Protein AF-A0A564YNB2-F1 (afdb_monomer)

Structure (mmCIF, N/CA/C/O backbone):
data_AF-A0A564YNB2-F1
#
_entry.id   AF-A0A564YNB2-F1
#
loop_
_atom_site.group_PDB
_atom_site.id
_atom_site.type_symbol
_atom_site.label_atom_id
_atom_site.label_alt_id
_atom_site.label_comp_id
_atom_site.label_asym_id
_atom_site.label_entity_id
_atom_site.label_seq_id
_atom_site.pdbx_PDB_ins_code
_atom_site.Cartn_x
_atom_site.Cartn_y
_atom_site.Cartn_z
_atom_site.occupancy
_atom_site.B_iso_or_equiv
_atom_site.auth_seq_id
_atom_site.auth_comp_id
_atom_site.auth_asym_id
_atom_site.auth_atom_id
_atom_site.pdbx_PDB_model_num
ATOM 1 N N . MET A 1 1 ? -10.710 -2.374 21.967 1.00 50.69 1 MET A N 1
ATOM 2 C CA . MET A 1 1 ? -11.695 -2.547 20.879 1.00 50.69 1 MET A CA 1
ATOM 3 C C . MET A 1 1 ? -10.922 -2.749 19.590 1.00 50.69 1 MET A C 1
ATOM 5 O O . MET A 1 1 ? -10.111 -1.896 19.255 1.00 50.69 1 MET A O 1
ATOM 9 N N . SER A 1 2 ? -11.081 -3.896 18.934 1.00 62.72 2 SER A N 1
ATOM 10 C CA . SER A 1 2 ? -10.494 -4.150 17.618 1.00 62.72 2 SER A CA 1
ATOM 11 C C . SER A 1 2 ? -11.401 -3.539 16.554 1.00 62.72 2 SER A C 1
ATOM 13 O O . SER A 1 2 ? -12.565 -3.920 16.451 1.00 62.72 2 SER A O 1
ATOM 15 N N . LEU A 1 3 ? -10.888 -2.582 15.782 1.00 71.50 3 LEU A N 1
ATOM 16 C CA . LEU A 1 3 ? -11.552 -2.137 14.562 1.00 71.50 3 LEU A CA 1
ATOM 17 C C . LEU A 1 3 ? -11.389 -3.250 13.520 1.00 71.50 3 LEU A C 1
ATOM 19 O O . LEU A 1 3 ? -10.263 -3.563 13.139 1.00 71.50 3 LEU A O 1
ATOM 23 N N . GLN A 1 4 ? -12.492 -3.860 13.095 1.00 83.19 4 GLN A N 1
ATOM 24 C CA . GLN A 1 4 ? -12.483 -4.893 12.064 1.00 83.19 4 GLN A CA 1
ATOM 25 C C . GLN A 1 4 ? -13.175 -4.340 10.819 1.00 83.19 4 GLN A C 1
ATOM 27 O O . GLN A 1 4 ? -14.399 -4.283 10.758 1.00 83.19 4 GLN A O 1
ATOM 32 N N . ILE A 1 5 ? -12.373 -3.876 9.858 1.00 90.00 5 ILE A N 1
ATOM 33 C CA . ILE A 1 5 ? -12.849 -3.393 8.557 1.00 90.00 5 ILE A CA 1
ATOM 34 C C . ILE A 1 5 ? -12.621 -4.501 7.542 1.00 90.00 5 ILE A C 1
ATOM 36 O O . ILE A 1 5 ? -11.497 -4.979 7.387 1.00 90.00 5 ILE A O 1
ATOM 40 N N . SER A 1 6 ? -13.680 -4.887 6.845 1.00 92.00 6 SER A N 1
ATOM 41 C CA . SER A 1 6 ? -13.612 -5.823 5.723 1.00 92.00 6 SER A CA 1
ATOM 42 C C . SER A 1 6 ? -13.510 -5.069 4.391 1.00 92.00 6 SER A C 1
ATOM 44 O O . SER A 1 6 ? -13.942 -3.921 4.285 1.00 92.00 6 SER A O 1
ATOM 46 N N . ARG A 1 7 ? -12.905 -5.682 3.360 1.00 93.44 7 ARG A N 1
ATOM 47 C CA . ARG A 1 7 ? -12.717 -5.023 2.048 1.00 93.44 7 ARG A CA 1
ATOM 48 C C . ARG A 1 7 ? -14.033 -4.627 1.389 1.00 93.44 7 ARG A C 1
ATOM 50 O O . ARG A 1 7 ? -14.071 -3.616 0.702 1.00 93.44 7 ARG A O 1
ATOM 57 N N . ASP A 1 8 ? -15.072 -5.435 1.553 1.00 93.00 8 ASP A N 1
ATOM 58 C CA . ASP A 1 8 ? -16.392 -5.255 0.944 1.00 93.00 8 ASP A CA 1
ATOM 59 C C . ASP A 1 8 ? -17.151 -4.037 1.486 1.00 93.00 8 ASP A C 1
ATOM 61 O O . ASP A 1 8 ? -18.044 -3.524 0.816 1.00 93.00 8 ASP A O 1
ATOM 65 N N . GLN A 1 9 ? -16.751 -3.520 2.648 1.00 93.69 9 GLN A N 1
ATOM 66 C CA . GLN A 1 9 ? -17.282 -2.272 3.201 1.00 93.69 9 GLN A CA 1
ATOM 67 C C . GLN A 1 9 ? -16.624 -1.023 2.597 1.00 93.69 9 GLN A C 1
ATOM 69 O O . GLN A 1 9 ? -17.125 0.087 2.780 1.00 93.69 9 GLN A O 1
ATOM 74 N N . CYS A 1 10 ? -15.494 -1.179 1.906 1.00 96.19 10 CYS A N 1
ATOM 75 C CA . CYS A 1 10 ? -14.713 -0.064 1.392 1.00 96.19 10 CYS A CA 1
ATOM 76 C C . CYS A 1 10 ? -15.175 0.335 -0.012 1.00 96.19 10 CYS A C 1
ATOM 78 O O . CYS A 1 10 ? -15.317 -0.504 -0.902 1.00 96.19 10 CYS A O 1
ATOM 80 N N . ILE A 1 11 ? -15.323 1.643 -0.234 1.00 96.94 11 ILE A N 1
ATOM 81 C CA . ILE A 1 11 ? -15.464 2.193 -1.585 1.00 96.94 11 ILE A CA 1
ATOM 82 C C . ILE A 1 11 ? -14.171 1.903 -2.349 1.00 96.94 11 ILE A C 1
ATOM 84 O O . ILE A 1 11 ? -13.076 2.162 -1.846 1.00 96.94 11 ILE A O 1
ATOM 88 N N . TYR A 1 12 ? -14.309 1.348 -3.552 1.00 97.94 12 TYR A N 1
ATOM 89 C CA . TYR A 1 12 ? -13.177 0.940 -4.368 1.00 97.94 12 TYR A CA 1
ATOM 90 C C . TYR A 1 12 ? -13.425 1.199 -5.852 1.00 97.94 12 TYR A C 1
ATOM 92 O O . TYR A 1 12 ? -14.382 0.685 -6.435 1.00 97.94 12 TYR A O 1
ATOM 100 N N . THR A 1 13 ? -12.484 1.909 -6.464 1.00 97.75 13 THR A N 1
ATOM 101 C CA . THR A 1 13 ? -12.351 2.082 -7.908 1.00 97.75 13 THR A CA 1
ATOM 102 C C . THR A 1 13 ? -10.939 1.668 -8.317 1.00 97.75 13 THR A C 1
ATOM 104 O O . THR A 1 13 ? -9.949 2.183 -7.797 1.00 97.75 13 THR A O 1
ATOM 107 N N . SER A 1 14 ? -10.821 0.715 -9.245 1.00 95.94 14 SER A N 1
ATOM 108 C CA . SER A 1 14 ? -9.512 0.233 -9.705 1.00 95.94 14 SER A CA 1
ATOM 109 C C . SER A 1 14 ? -8.696 1.369 -10.326 1.00 95.94 14 SER A C 1
ATOM 111 O O . SER A 1 14 ? -9.239 2.121 -11.127 1.00 95.94 14 SER A O 1
ATOM 113 N N . GLN A 1 15 ? -7.402 1.451 -9.992 1.00 94.44 15 GLN A N 1
ATOM 114 C CA . GLN A 1 15 ? -6.450 2.482 -10.454 1.00 94.44 15 GLN A CA 1
ATOM 115 C C . GLN A 1 15 ? -6.647 3.893 -9.869 1.00 94.44 15 GLN A C 1
ATOM 117 O O . GLN A 1 15 ? -5.928 4.800 -10.267 1.00 94.44 15 GLN A O 1
ATOM 122 N N . TYR A 1 16 ? -7.544 4.059 -8.892 1.00 97.50 16 TYR A N 1
ATOM 123 C CA . TYR A 1 16 ? -7.729 5.301 -8.124 1.00 97.50 16 TYR A CA 1
ATOM 124 C C . TYR A 1 16 ? -7.403 5.061 -6.642 1.00 97.50 16 TYR A C 1
ATOM 126 O O . TYR A 1 16 ? -8.218 5.289 -5.744 1.00 97.50 16 TYR A O 1
ATOM 134 N N . CYS A 1 17 ? -6.226 4.486 -6.373 1.00 97.94 17 CYS A N 1
ATOM 135 C CA . CYS A 1 17 ? -5.804 4.068 -5.031 1.00 97.94 17 CYS A CA 1
ATOM 136 C C . CYS A 1 17 ? -5.786 5.225 -4.014 1.00 97.94 17 CYS A C 1
ATOM 138 O O . CYS A 1 17 ? -6.124 5.035 -2.849 1.00 97.94 17 CYS A O 1
ATOM 140 N N . GLU A 1 18 ? -5.477 6.435 -4.461 1.00 98.19 18 GLU A N 1
ATOM 141 C CA . GLU A 1 18 ? -5.515 7.684 -3.712 1.00 98.19 18 GLU A CA 1
ATOM 142 C C . GLU A 1 18 ? -6.932 8.063 -3.260 1.00 98.19 18 GLU A C 1
ATOM 144 O O . GLU A 1 18 ? -7.124 8.412 -2.093 1.00 98.19 18 GLU A O 1
ATOM 149 N N . GLU A 1 19 ? -7.938 7.929 -4.129 1.00 98.38 19 GLU A N 1
ATOM 150 C CA . GLU A 1 19 ? -9.339 8.178 -3.771 1.00 98.38 19 GLU A CA 1
ATOM 151 C C . GLU A 1 19 ? -9.882 7.069 -2.864 1.00 98.38 19 GLU A C 1
ATOM 153 O O . GLU A 1 19 ? -10.583 7.343 -1.886 1.00 98.38 19 GLU A O 1
ATOM 158 N N . ASN A 1 20 ? -9.499 5.818 -3.130 1.00 98.31 20 ASN A N 1
ATOM 159 C CA . ASN A 1 20 ? -9.856 4.674 -2.293 1.00 98.31 20 ASN A CA 1
ATOM 160 C C . ASN A 1 20 ? -9.307 4.840 -0.866 1.00 98.31 20 ASN A C 1
ATOM 162 O O . ASN A 1 20 ? -10.022 4.619 0.113 1.00 98.31 20 ASN A O 1
ATOM 166 N N . VAL A 1 21 ? -8.050 5.276 -0.735 1.00 98.25 21 VAL A N 1
ATOM 167 C CA . VAL A 1 21 ? -7.418 5.581 0.555 1.00 98.25 21 VAL A CA 1
ATOM 168 C C . VAL A 1 21 ? -8.083 6.775 1.229 1.00 98.25 21 VAL A C 1
ATOM 170 O O . VAL A 1 21 ? -8.343 6.713 2.431 1.00 98.25 21 VAL A O 1
ATOM 173 N N . TYR A 1 22 ? -8.419 7.830 0.484 1.00 98.12 22 TYR A N 1
ATOM 174 C CA . TYR A 1 22 ? -9.169 8.964 1.024 1.00 98.12 22 TYR A CA 1
ATOM 175 C C . TYR A 1 22 ? -10.503 8.510 1.637 1.00 98.12 22 TYR A C 1
ATOM 177 O O . TYR A 1 22 ? -10.779 8.800 2.803 1.00 98.12 22 TYR A O 1
ATOM 185 N N . LYS A 1 23 ? -11.290 7.713 0.901 1.00 98.25 23 LYS A N 1
ATOM 186 C CA . LYS A 1 23 ? -12.572 7.174 1.381 1.00 98.25 23 LYS A CA 1
ATOM 187 C C . LYS A 1 23 ? -12.421 6.215 2.554 1.00 98.25 23 LYS A C 1
ATOM 189 O O . LYS A 1 23 ? -13.223 6.264 3.486 1.00 98.25 23 LYS A O 1
ATOM 194 N N . LEU A 1 24 ? -11.379 5.388 2.556 1.00 97.50 24 LEU A N 1
ATOM 195 C CA . LEU A 1 24 ? -11.066 4.522 3.687 1.00 97.50 24 LEU A CA 1
ATOM 196 C C . LEU A 1 24 ? -10.730 5.335 4.946 1.00 97.50 24 LEU A C 1
ATOM 198 O O . LEU A 1 24 ? -11.196 5.004 6.034 1.00 97.50 24 LEU A O 1
ATOM 202 N N . ILE A 1 25 ? -9.967 6.420 4.814 1.00 96.81 25 ILE A N 1
ATOM 203 C CA . ILE A 1 25 ? -9.646 7.315 5.932 1.00 96.81 25 ILE A CA 1
ATOM 204 C C . ILE A 1 25 ? -10.907 8.000 6.469 1.00 96.81 25 ILE A C 1
ATOM 206 O O . ILE A 1 25 ? -11.084 8.046 7.689 1.00 96.81 25 ILE A O 1
ATOM 210 N N . GLU A 1 26 ? -11.793 8.499 5.599 1.00 96.12 26 GLU A N 1
ATOM 211 C CA . GLU A 1 26 ? -13.093 9.051 6.017 1.00 96.12 26 GLU A CA 1
ATOM 212 C C . GLU A 1 26 ? -13.897 8.013 6.814 1.00 96.12 26 GLU A C 1
ATOM 214 O O . GLU A 1 26 ? -14.383 8.305 7.910 1.00 96.12 26 GLU A O 1
ATOM 219 N N . PHE A 1 27 ? -13.968 6.776 6.311 1.00 95.50 27 PHE A N 1
ATOM 220 C CA . PHE A 1 27 ? -14.655 5.675 6.980 1.00 95.50 27 PHE A CA 1
ATOM 221 C C . PHE A 1 27 ? -14.044 5.352 8.353 1.00 95.50 27 PHE A C 1
ATOM 223 O O . PHE A 1 27 ? -14.773 5.236 9.339 1.00 95.50 27 PHE A O 1
ATOM 230 N N . ILE A 1 28 ? -12.715 5.254 8.455 1.00 94.62 28 ILE A N 1
ATOM 231 C CA . ILE A 1 28 ? -12.016 4.977 9.720 1.00 94.62 28 ILE A CA 1
ATOM 232 C C . ILE A 1 28 ? -12.295 6.081 10.743 1.00 94.62 28 ILE A C 1
ATOM 234 O O . ILE A 1 28 ? -12.673 5.760 11.869 1.00 94.62 28 ILE A O 1
ATOM 238 N N . LYS A 1 29 ? -12.166 7.361 10.358 1.00 93.38 29 LYS A N 1
ATOM 239 C CA . LYS A 1 29 ? -12.407 8.512 11.252 1.00 93.38 29 LYS A CA 1
ATOM 240 C C . LYS A 1 29 ? -13.856 8.593 11.737 1.00 93.38 29 LYS A C 1
ATOM 242 O O . LYS A 1 29 ? -14.095 9.073 12.840 1.00 93.38 29 LYS A O 1
ATOM 247 N N . GLY A 1 30 ? -14.812 8.119 10.938 1.00 92.88 30 GLY A N 1
ATOM 248 C CA . GLY A 1 30 ? -16.220 8.039 11.334 1.00 92.88 30 GLY A CA 1
ATOM 249 C C . GLY A 1 30 ? -16.526 6.939 12.357 1.00 92.88 30 GLY A C 1
ATOM 250 O O . GLY A 1 30 ? -17.516 7.043 13.074 1.00 92.88 30 GLY A O 1
ATOM 251 N N . ASN A 1 31 ? -15.687 5.901 12.449 1.00 90.75 31 ASN A N 1
ATOM 252 C CA . ASN A 1 31 ? -15.945 4.715 13.276 1.00 90.75 31 ASN A CA 1
ATOM 253 C C . ASN A 1 31 ? -14.983 4.561 14.465 1.00 90.75 31 ASN A C 1
ATOM 255 O O . ASN A 1 31 ? -15.291 3.853 15.423 1.00 90.75 31 ASN A O 1
ATOM 259 N N . CYS A 1 32 ? -13.807 5.190 14.424 1.00 89.44 32 CYS A N 1
ATOM 260 C CA . CYS A 1 32 ? -12.824 5.139 15.500 1.00 89.44 32 CYS A CA 1
ATOM 261 C C . CYS A 1 32 ? -11.860 6.333 15.455 1.00 89.44 32 CYS A C 1
ATOM 263 O O . CYS A 1 32 ? -11.778 7.056 14.465 1.00 89.44 32 CYS A O 1
ATOM 265 N N . ASN A 1 33 ? -11.088 6.508 16.530 1.00 90.62 33 ASN A N 1
ATOM 266 C CA . ASN A 1 33 ? -10.021 7.503 16.596 1.00 90.62 33 ASN A CA 1
ATOM 267 C C . ASN A 1 33 ? -8.663 6.806 16.811 1.00 90.62 33 ASN A C 1
ATOM 269 O O . ASN A 1 33 ? -8.311 6.522 17.959 1.00 90.62 33 ASN A O 1
ATOM 273 N N . PRO A 1 34 ? -7.933 6.450 15.738 1.00 93.25 34 PRO A N 1
ATOM 274 C CA . PRO A 1 34 ? -6.650 5.765 15.858 1.00 93.25 34 PRO A CA 1
ATOM 275 C C . PRO A 1 34 ? -5.576 6.691 16.444 1.00 93.25 34 PRO A C 1
ATOM 277 O O . PRO A 1 34 ? -5.527 7.878 16.125 1.00 93.25 34 PRO A O 1
ATOM 280 N N . ALA A 1 35 ? -4.676 6.140 17.264 1.00 95.00 35 ALA A N 1
ATOM 281 C CA . ALA A 1 35 ? -3.553 6.892 17.825 1.00 95.00 35 ALA A CA 1
ATOM 282 C C . ALA A 1 35 ? -2.602 7.433 16.749 1.00 95.00 35 ALA A C 1
ATOM 284 O O . ALA A 1 35 ? -2.076 8.535 16.896 1.00 95.00 35 ALA A O 1
ATOM 285 N N . GLU A 1 36 ? -2.376 6.678 15.671 1.00 96.12 36 GLU A N 1
ATOM 286 C CA . GLU A 1 36 ? -1.784 7.228 14.452 1.00 96.12 36 GLU A CA 1
ATOM 287 C C . GLU A 1 36 ? -2.410 6.615 13.212 1.00 96.12 36 GLU A C 1
ATOM 289 O O . GLU A 1 36 ? -2.768 5.436 13.186 1.00 96.12 36 GLU A O 1
ATOM 294 N N . MET A 1 37 ? -2.472 7.421 12.160 1.00 96.94 37 MET A N 1
ATOM 295 C CA . MET A 1 37 ? -2.927 7.014 10.848 1.00 96.94 37 MET A CA 1
ATOM 296 C C . MET A 1 37 ? -2.260 7.896 9.802 1.00 96.94 37 MET A C 1
ATOM 298 O O . MET A 1 37 ? -2.142 9.106 9.991 1.00 96.94 37 MET A O 1
ATOM 302 N N . TYR A 1 38 ? -1.837 7.273 8.711 1.00 98.06 38 TYR A N 1
ATOM 303 C CA . TYR A 1 38 ? -1.131 7.919 7.620 1.00 98.06 38 TYR A CA 1
ATOM 304 C C . TYR A 1 38 ? -1.704 7.434 6.293 1.00 98.06 38 TYR A C 1
ATOM 306 O O . TYR A 1 38 ? -1.827 6.224 6.086 1.00 98.06 38 TYR A O 1
ATOM 314 N N . ALA A 1 39 ? -1.988 8.363 5.382 1.00 98.31 39 ALA A N 1
ATOM 315 C CA . ALA A 1 39 ? -2.010 8.051 3.958 1.00 98.31 39 ALA A CA 1
ATOM 316 C C . ALA A 1 39 ? -0.558 7.962 3.488 1.00 98.31 39 ALA A C 1
ATOM 318 O O . ALA A 1 39 ? 0.245 8.846 3.780 1.00 98.31 39 ALA A O 1
ATOM 319 N N . VAL A 1 40 ? -0.192 6.898 2.789 1.00 98.56 40 VAL A N 1
ATOM 320 C CA . VAL A 1 40 ? 1.203 6.637 2.448 1.00 98.56 40 VAL A CA 1
ATOM 321 C C . VAL A 1 40 ? 1.331 6.420 0.955 1.00 98.56 40 VAL A C 1
ATOM 323 O O . VAL A 1 40 ? 0.854 5.419 0.428 1.00 98.56 40 VAL A O 1
ATOM 326 N N . PHE A 1 41 ? 2.018 7.347 0.290 1.00 98.62 41 PHE A N 1
ATOM 327 C CA . PHE A 1 41 ? 2.362 7.222 -1.120 1.00 98.62 41 PHE A CA 1
ATOM 328 C C . PHE A 1 41 ? 3.646 6.413 -1.267 1.00 98.62 41 PHE A C 1
ATOM 330 O O . PHE A 1 41 ? 4.647 6.674 -0.599 1.00 98.62 41 PHE A O 1
ATOM 337 N N . ILE A 1 42 ? 3.631 5.449 -2.176 1.00 98.62 42 ILE A N 1
ATOM 338 C CA . ILE A 1 42 ? 4.779 4.634 -2.555 1.00 98.62 42 ILE A CA 1
ATOM 339 C C . ILE A 1 42 ? 5.085 4.959 -4.009 1.00 98.62 42 ILE A C 1
ATOM 341 O O . ILE A 1 42 ? 4.283 4.679 -4.894 1.00 98.62 42 ILE A O 1
ATOM 345 N N . SER A 1 43 ? 6.236 5.566 -4.269 1.00 98.56 43 SER A N 1
ATOM 346 C CA . SER A 1 43 ? 6.657 5.903 -5.631 1.00 98.56 43 SER A CA 1
ATOM 347 C C . SER A 1 43 ? 8.180 6.052 -5.695 1.00 98.56 43 SER A C 1
ATOM 349 O O . SER A 1 43 ? 8.898 5.757 -4.735 1.00 98.56 43 SER A O 1
ATOM 351 N N . ASN A 1 44 ? 8.688 6.477 -6.847 1.00 98.19 44 ASN A N 1
ATOM 352 C CA . ASN A 1 44 ? 10.073 6.867 -7.057 1.00 98.19 44 ASN A CA 1
ATOM 353 C C . ASN A 1 44 ? 10.199 7.815 -8.257 1.00 98.19 44 ASN A C 1
ATOM 355 O O . ASN A 1 44 ? 9.244 8.051 -8.993 1.00 98.19 44 ASN A O 1
ATOM 359 N N . HIS A 1 45 ? 11.407 8.336 -8.483 1.00 97.31 45 HIS A N 1
ATOM 360 C CA . HIS A 1 45 ? 11.680 9.240 -9.606 1.00 97.31 45 HIS A CA 1
ATOM 361 C C . HIS A 1 45 ? 11.371 8.626 -10.977 1.00 97.31 45 HIS A C 1
ATOM 363 O O . HIS A 1 45 ? 10.958 9.339 -11.887 1.00 97.31 45 HIS A O 1
ATOM 369 N N . SER A 1 46 ? 11.555 7.312 -11.124 1.00 97.94 46 SER A N 1
ATOM 370 C CA . SER A 1 46 ? 11.305 6.593 -12.376 1.00 97.94 46 SER A CA 1
ATOM 371 C C . SER A 1 46 ? 9.829 6.293 -12.623 1.00 97.94 46 SER A C 1
ATOM 373 O O . SER A 1 46 ? 9.515 5.795 -13.703 1.00 97.94 46 SER A O 1
ATOM 375 N N . LYS A 1 47 ? 8.952 6.524 -11.633 1.00 98.19 47 LYS A N 1
ATOM 376 C CA . LYS A 1 47 ? 7.561 6.056 -11.625 1.00 98.19 47 LYS A CA 1
ATOM 377 C C . LYS A 1 47 ? 7.460 4.569 -11.986 1.00 98.19 47 LYS A C 1
ATOM 379 O O . LYS A 1 47 ? 6.751 4.176 -12.908 1.00 98.19 47 LYS A O 1
ATOM 384 N N . LYS A 1 48 ? 8.272 3.750 -11.315 1.00 98.06 48 LYS A N 1
ATOM 385 C CA . LYS A 1 48 ? 8.326 2.294 -11.500 1.00 98.06 48 LYS A CA 1
ATOM 386 C C . LYS A 1 48 ? 8.545 1.624 -10.156 1.00 98.06 48 LYS A C 1
ATOM 388 O O . LYS A 1 48 ? 9.687 1.432 -9.739 1.00 98.06 48 LYS A O 1
ATOM 393 N N . VAL A 1 49 ? 7.461 1.273 -9.479 1.00 97.69 49 VAL A N 1
ATOM 394 C CA . VAL A 1 49 ? 7.489 0.653 -8.156 1.00 97.69 49 VAL A CA 1
ATOM 395 C C . VAL A 1 49 ? 6.884 -0.753 -8.200 1.00 97.69 49 VAL A C 1
ATOM 397 O O . VAL A 1 49 ? 5.665 -0.898 -8.275 1.00 97.69 49 VAL A O 1
ATOM 400 N N . PRO A 1 50 ? 7.719 -1.811 -8.198 1.00 97.38 50 PRO A N 1
ATOM 401 C CA . PRO A 1 50 ? 7.228 -3.180 -8.127 1.00 97.38 50 PRO A CA 1
ATOM 402 C C . PRO A 1 50 ? 6.612 -3.464 -6.755 1.00 97.38 50 PRO A C 1
ATOM 404 O O . PRO A 1 50 ? 7.230 -3.192 -5.722 1.00 97.38 50 PRO A O 1
ATOM 407 N N . LEU A 1 51 ? 5.415 -4.045 -6.764 1.00 97.69 51 LEU A N 1
ATOM 408 C CA . LEU A 1 51 ? 4.714 -4.570 -5.599 1.00 97.69 51 LEU A CA 1
ATOM 409 C C . LEU A 1 51 ? 4.213 -5.985 -5.893 1.00 97.69 51 LEU A C 1
ATOM 411 O O . LEU A 1 51 ? 3.587 -6.239 -6.924 1.00 97.69 51 LEU A O 1
ATOM 415 N N . PHE A 1 52 ? 4.498 -6.905 -4.977 1.00 97.50 52 PHE A N 1
ATOM 416 C CA . PHE A 1 52 ? 3.982 -8.271 -5.006 1.00 97.50 52 PHE A CA 1
ATOM 417 C C . PHE A 1 52 ? 2.618 -8.356 -4.320 1.00 97.50 52 PHE A C 1
ATOM 419 O O . PHE A 1 52 ? 2.235 -7.457 -3.569 1.00 97.50 52 PHE A O 1
ATOM 426 N N . PHE A 1 53 ? 1.912 -9.469 -4.539 1.00 96.56 53 PHE A N 1
ATOM 427 C CA . PHE A 1 53 ? 0.612 -9.742 -3.916 1.00 96.56 53 PHE A CA 1
ATOM 428 C C . PHE A 1 53 ? -0.411 -8.648 -4.226 1.00 96.56 53 PHE A C 1
ATOM 430 O O . PHE A 1 53 ? -0.971 -8.043 -3.317 1.00 96.56 53 PHE A O 1
ATOM 437 N N . GLN A 1 54 ? -0.614 -8.355 -5.511 1.00 96.69 54 GLN A N 1
ATOM 438 C CA . GLN A 1 54 ? -1.533 -7.321 -5.987 1.00 96.69 54 GLN A CA 1
ATOM 439 C C . GLN A 1 54 ? -2.640 -7.954 -6.838 1.00 96.69 54 GLN A C 1
ATOM 441 O O . GLN A 1 54 ? -2.369 -8.778 -7.709 1.00 96.69 54 GLN A O 1
ATOM 446 N N . ARG A 1 55 ? -3.893 -7.553 -6.613 1.00 94.25 55 ARG A N 1
ATOM 447 C CA . ARG A 1 55 ? -5.101 -8.089 -7.268 1.00 94.25 55 ARG A CA 1
ATOM 448 C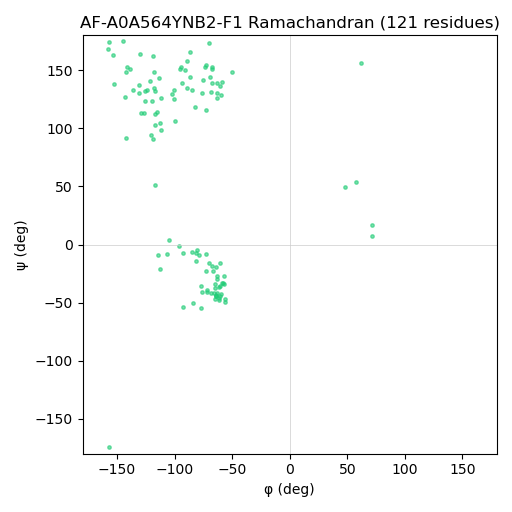 C . ARG A 1 55 ? -5.119 -7.854 -8.774 1.00 94.25 55 ARG A C 1
ATOM 450 O O . ARG A 1 55 ? -5.742 -8.614 -9.507 1.00 94.25 55 ARG A O 1
ATOM 457 N N . SER A 1 56 ? -4.450 -6.799 -9.232 1.00 92.44 56 SER A N 1
ATOM 458 C CA . SER A 1 56 ? -4.309 -6.465 -10.649 1.00 92.44 56 SER A CA 1
ATOM 459 C C . SER A 1 56 ? -3.221 -7.280 -11.357 1.00 92.44 56 SER A C 1
ATOM 461 O O . SER A 1 56 ? -3.084 -7.158 -12.576 1.00 92.44 56 SER A O 1
ATOM 463 N N . CYS A 1 57 ? -2.456 -8.110 -10.635 1.00 91.50 57 CYS A N 1
ATOM 464 C CA . CYS A 1 57 ? -1.403 -8.925 -11.226 1.00 91.50 57 CYS A CA 1
ATOM 465 C C . CYS A 1 57 ? -1.987 -9.932 -12.222 1.00 91.50 57 CYS A C 1
ATOM 467 O O . CYS A 1 57 ? -2.888 -10.706 -11.904 1.00 91.50 57 CYS A O 1
ATOM 469 N N . ARG A 1 58 ? -1.456 -9.912 -13.447 1.00 85.81 58 ARG A N 1
ATOM 470 C CA . ARG A 1 58 ? -1.826 -10.836 -14.533 1.00 85.81 58 ARG A CA 1
ATOM 471 C C . ARG A 1 58 ? -0.676 -11.753 -14.941 1.00 85.81 58 ARG A C 1
ATOM 473 O O . ARG A 1 58 ? -0.870 -12.644 -15.762 1.00 85.81 58 ARG A O 1
ATOM 480 N N . SER A 1 59 ? 0.520 -11.499 -14.424 1.00 81.69 59 SER A N 1
ATOM 481 C CA . SER A 1 59 ? 1.747 -12.198 -14.777 1.00 81.69 59 SER A CA 1
ATOM 482 C C . SER A 1 59 ? 2.035 -13.336 -13.801 1.00 81.69 59 SER A C 1
ATOM 484 O O . SER A 1 59 ? 1.677 -13.296 -12.626 1.00 81.69 59 SER A O 1
ATOM 486 N N . SER A 1 60 ? 2.717 -14.370 -14.293 1.00 80.44 60 SER A N 1
ATOM 487 C CA . SER A 1 60 ? 3.089 -15.544 -13.495 1.00 80.44 60 SER A CA 1
ATOM 488 C C . SER A 1 60 ? 4.161 -15.257 -12.438 1.00 80.44 60 SER A C 1
ATOM 490 O O . SER A 1 60 ? 4.369 -16.073 -11.548 1.00 80.44 60 SER A O 1
ATOM 492 N N . ASP A 1 61 ? 4.862 -14.127 -12.543 1.00 80.94 61 ASP A N 1
ATOM 493 C CA . ASP A 1 61 ? 5.874 -13.684 -11.577 1.00 80.94 61 ASP A CA 1
ATOM 494 C C . ASP A 1 61 ? 5.274 -12.988 -10.340 1.00 80.94 61 ASP A C 1
ATOM 496 O O . ASP A 1 61 ? 5.991 -12.735 -9.369 1.00 80.94 61 ASP A O 1
ATOM 500 N N . GLY A 1 62 ? 3.962 -12.722 -10.338 1.00 85.94 62 GLY A N 1
ATOM 501 C CA . GLY A 1 62 ? 3.238 -12.226 -9.170 1.00 85.94 62 GLY A CA 1
ATOM 502 C C . GLY A 1 62 ? 3.536 -10.770 -8.795 1.00 85.94 62 GLY A C 1
ATOM 503 O O . GLY A 1 62 ? 3.248 -10.382 -7.659 1.00 85.94 62 GLY A O 1
ATOM 504 N N . VAL A 1 63 ? 4.123 -9.975 -9.702 1.00 94.31 63 VAL A N 1
ATOM 505 C CA . VAL A 1 63 ? 4.474 -8.565 -9.467 1.00 94.31 63 VAL A CA 1
ATOM 506 C C . VAL A 1 63 ? 3.656 -7.618 -10.343 1.00 94.31 63 VAL A C 1
ATOM 508 O O . VAL A 1 63 ? 3.367 -7.897 -11.504 1.00 94.31 63 VAL A O 1
ATOM 511 N N . VAL A 1 64 ? 3.296 -6.463 -9.791 1.00 96.88 64 VAL A N 1
ATOM 512 C CA . VAL A 1 64 ? 2.747 -5.325 -10.536 1.00 96.88 64 VAL A CA 1
ATOM 513 C C . VAL A 1 64 ? 3.715 -4.163 -10.399 1.00 96.88 64 VAL A C 1
ATOM 515 O O . VAL A 1 64 ? 4.163 -3.857 -9.297 1.00 96.88 64 VAL A O 1
ATOM 518 N N . VAL A 1 65 ? 4.056 -3.521 -11.515 1.00 96.81 65 VAL A N 1
ATOM 519 C CA . VAL A 1 65 ? 4.881 -2.308 -11.514 1.00 96.81 65 VAL A CA 1
ATOM 520 C C . VAL A 1 65 ? 3.960 -1.109 -11.653 1.00 96.81 65 VAL A C 1
ATOM 522 O O . VAL A 1 65 ? 3.431 -0.857 -12.732 1.00 96.81 65 VAL A O 1
ATOM 525 N N . TRP A 1 66 ? 3.787 -0.383 -10.557 1.00 97.88 66 TRP A N 1
ATOM 526 C CA . TRP A 1 66 ? 2.995 0.839 -10.524 1.00 97.88 66 TRP A CA 1
ATOM 527 C C . TRP A 1 66 ? 3.856 2.061 -10.853 1.00 97.88 66 TRP A C 1
ATOM 529 O O . TRP A 1 66 ? 5.077 2.041 -10.680 1.00 97.88 66 TRP A O 1
ATOM 539 N N . ASP A 1 67 ? 3.234 3.148 -11.289 1.00 98.12 67 ASP A N 1
ATOM 540 C CA . ASP A 1 67 ? 3.856 4.472 -11.295 1.00 98.12 67 ASP A CA 1
ATOM 541 C C . ASP A 1 67 ? 3.894 5.075 -9.884 1.00 98.12 67 ASP A C 1
ATOM 543 O O . ASP A 1 67 ? 4.917 5.617 -9.446 1.00 98.12 67 ASP A O 1
ATOM 547 N N . TYR A 1 68 ? 2.812 4.888 -9.137 1.00 98.50 68 TYR A N 1
ATOM 548 C CA . TYR A 1 68 ? 2.724 5.059 -7.696 1.00 98.50 68 TYR A CA 1
ATOM 549 C C . TYR A 1 68 ? 1.617 4.162 -7.130 1.00 98.50 68 TYR A C 1
ATOM 551 O O . T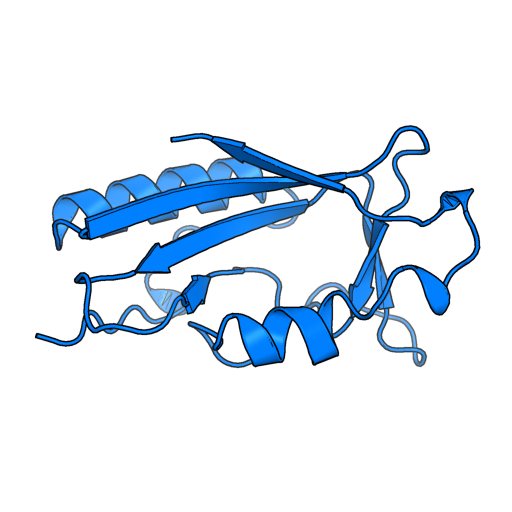YR A 1 68 ? 0.753 3.692 -7.861 1.00 98.50 68 TYR A O 1
ATOM 559 N N . HIS A 1 69 ? 1.639 3.932 -5.821 1.00 98.56 69 HIS A N 1
ATOM 560 C CA . HIS A 1 69 ? 0.553 3.259 -5.109 1.00 98.56 69 HIS A CA 1
ATOM 561 C C . HIS A 1 69 ? 0.296 3.944 -3.771 1.00 98.56 69 HIS A C 1
ATOM 563 O O . HIS A 1 69 ? 1.227 4.511 -3.192 1.00 98.56 69 HIS A O 1
ATOM 569 N N . VAL A 1 70 ? -0.935 3.893 -3.265 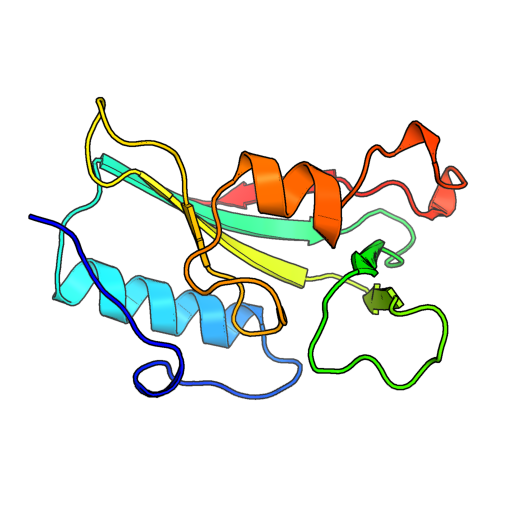1.00 98.69 70 VAL A N 1
ATOM 570 C CA . VAL A 1 70 ? -1.301 4.519 -1.987 1.00 98.69 70 VAL A CA 1
ATOM 571 C C . VAL A 1 70 ? -1.913 3.486 -1.050 1.00 98.69 70 VAL A C 1
ATOM 573 O O . VAL A 1 70 ? -2.795 2.725 -1.434 1.00 98.69 70 VAL A O 1
ATOM 576 N N . ILE A 1 71 ? -1.449 3.481 0.200 1.00 98.69 71 ILE A N 1
ATOM 577 C CA . ILE A 1 71 ? -1.944 2.610 1.275 1.00 98.69 71 ILE A CA 1
ATOM 578 C C . ILE A 1 71 ? -2.255 3.432 2.529 1.00 98.69 71 ILE A C 1
ATOM 580 O O . ILE A 1 71 ? -1.771 4.556 2.675 1.00 98.69 71 ILE A O 1
ATOM 584 N N . VAL A 1 72 ? -3.002 2.857 3.472 1.00 98.25 72 VAL A N 1
ATOM 585 C CA . VAL A 1 72 ? -3.097 3.398 4.838 1.00 98.25 72 VAL A CA 1
ATOM 586 C C . VAL A 1 72 ? -2.195 2.599 5.770 1.00 98.25 72 VAL A C 1
ATOM 588 O O . VAL A 1 72 ? -2.245 1.370 5.777 1.00 98.25 72 VAL A O 1
ATOM 591 N N . ILE A 1 73 ? -1.413 3.293 6.597 1.00 97.75 73 ILE A N 1
ATOM 592 C CA . ILE A 1 73 ? -0.733 2.708 7.760 1.00 97.75 73 ILE A CA 1
ATOM 593 C C . ILE A 1 73 ? -1.371 3.286 9.015 1.00 97.75 73 ILE A C 1
ATOM 595 O O . ILE A 1 73 ? -1.440 4.506 9.155 1.00 97.75 73 ILE A O 1
ATOM 599 N N . LEU A 1 74 ? -1.825 2.436 9.935 1.00 95.75 74 LEU A N 1
ATOM 600 C CA . LEU A 1 74 ? -2.432 2.895 11.185 1.00 95.75 74 LEU A CA 1
ATOM 601 C C . LEU A 1 74 ? -2.054 2.035 12.388 1.00 95.75 74 LEU A C 1
ATOM 603 O O . LEU A 1 74 ? -1.820 0.834 12.257 1.00 95.75 74 LEU A O 1
ATOM 607 N N . ARG A 1 75 ? -2.062 2.653 13.572 1.00 95.25 75 ARG A N 1
ATOM 608 C CA . ARG A 1 75 ? -2.071 1.976 14.876 1.00 95.25 75 ARG A CA 1
ATOM 609 C C . ARG A 1 75 ? -3.247 2.495 15.703 1.00 95.25 75 ARG A C 1
ATOM 611 O O . ARG A 1 75 ? -3.470 3.702 15.800 1.00 95.25 75 ARG A O 1
ATOM 618 N N . LEU A 1 76 ? -4.017 1.586 16.300 1.00 92.50 76 LEU A N 1
ATOM 619 C CA . LEU A 1 76 ? -5.227 1.954 17.049 1.00 92.50 76 LEU A CA 1
ATOM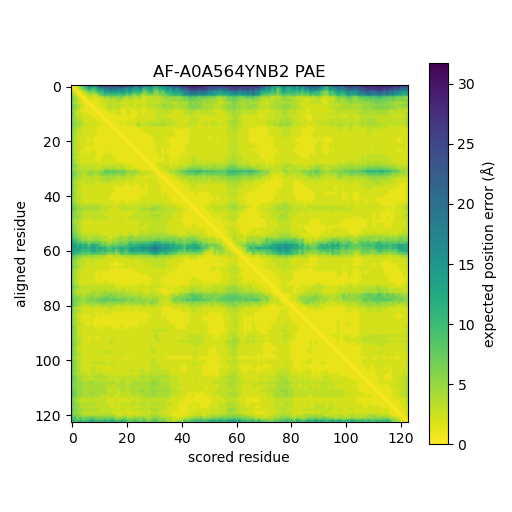 620 C C . LEU A 1 76 ? -4.898 2.638 18.381 1.00 92.50 76 LEU A C 1
ATOM 622 O O . LEU A 1 76 ? -5.543 3.612 18.747 1.00 92.50 76 LEU A O 1
ATOM 626 N N . ASN A 1 77 ? -3.884 2.149 19.087 1.00 92.94 77 ASN A N 1
ATOM 627 C CA . ASN A 1 77 ? -3.360 2.719 20.326 1.00 92.94 77 ASN A CA 1
ATOM 628 C C . ASN A 1 77 ? -1.833 2.522 20.378 1.00 92.94 77 ASN A C 1
ATOM 630 O O . ASN A 1 77 ? -1.264 1.918 19.469 1.00 92.94 77 ASN A O 1
ATOM 634 N N . LEU A 1 78 ? -1.170 3.068 21.402 1.00 91.44 78 LEU A N 1
ATOM 635 C CA . LEU A 1 78 ? 0.296 3.033 21.515 1.00 91.44 78 LEU A CA 1
ATOM 636 C C . LEU A 1 78 ? 0.862 1.620 21.733 1.00 91.44 78 LEU A C 1
ATOM 638 O O . LEU A 1 78 ? 2.015 1.385 21.385 1.00 91.44 78 LEU A O 1
ATOM 642 N N . ASP A 1 79 ? 0.046 0.695 22.242 1.00 92.12 79 ASP A N 1
ATOM 643 C CA . ASP A 1 79 ? 0.425 -0.702 22.490 1.00 92.12 79 ASP A CA 1
ATOM 644 C C . ASP A 1 79 ? 0.099 -1.626 21.299 1.00 92.12 79 ASP A C 1
ATOM 646 O O . ASP A 1 79 ? 0.457 -2.805 21.291 1.00 92.12 79 ASP A O 1
ATOM 650 N N . ALA A 1 80 ? -0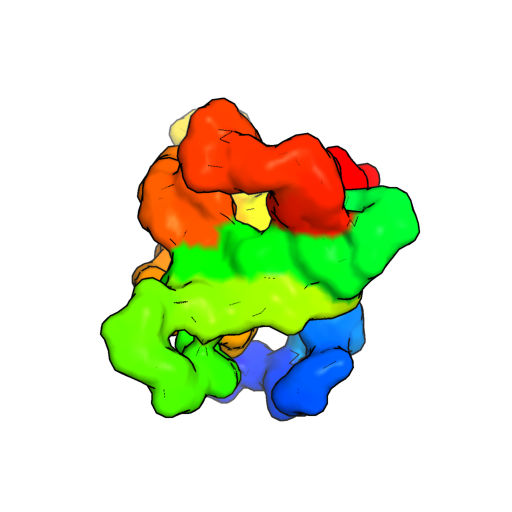.604 -1.113 20.284 1.00 91.25 80 ALA A N 1
ATOM 651 C CA . ALA A 1 80 ? -0.996 -1.868 19.103 1.00 91.25 80 ALA A CA 1
ATOM 652 C C . ALA A 1 80 ? 0.099 -1.847 18.030 1.00 91.25 80 ALA A C 1
ATOM 654 O O . ALA A 1 80 ? 0.741 -0.827 17.779 1.00 91.25 80 ALA A O 1
ATOM 655 N N . GLN A 1 81 ? 0.238 -2.970 17.325 1.00 94.25 81 GLN A N 1
ATOM 656 C CA . GLN A 1 81 ? 1.084 -3.059 16.137 1.00 94.25 81 GLN A CA 1
ATOM 657 C C . GLN A 1 81 ? 0.514 -2.227 14.985 1.00 94.25 81 GLN A C 1
ATOM 659 O O . GLN A 1 81 ? -0.706 -2.064 14.856 1.00 94.25 81 GLN A O 1
ATOM 664 N N . PHE A 1 82 ? 1.404 -1.740 14.119 1.00 96.88 82 PHE A N 1
ATOM 665 C CA . PHE A 1 82 ? 0.998 -1.088 12.882 1.00 96.88 82 PHE A CA 1
ATOM 666 C C . PHE A 1 82 ? 0.345 -2.082 11.927 1.00 96.88 82 PHE A C 1
ATOM 668 O O . PHE A 1 82 ? 0.807 -3.207 11.738 1.00 96.88 82 PHE A O 1
ATOM 675 N N . ARG A 1 83 ? -0.722 -1.622 11.284 1.00 97.19 83 ARG A N 1
ATOM 676 C CA . ARG A 1 83 ? -1.473 -2.366 10.281 1.00 97.19 83 ARG A CA 1
ATOM 677 C C . ARG A 1 83 ? -1.488 -1.602 8.970 1.00 97.19 83 ARG A C 1
ATOM 679 O O . ARG A 1 83 ? -1.626 -0.378 8.968 1.00 97.19 83 ARG A O 1
ATOM 686 N N . VAL A 1 84 ? -1.370 -2.339 7.872 1.00 97.94 84 VAL A N 1
ATOM 687 C CA . VAL A 1 84 ? -1.467 -1.819 6.510 1.00 97.94 84 VAL A CA 1
ATOM 688 C C . VAL A 1 84 ? -2.835 -2.155 5.940 1.00 97.94 84 VAL A C 1
ATOM 690 O O . VAL A 1 84 ? -3.262 -3.309 5.953 1.00 97.94 84 VAL A O 1
ATOM 693 N N . TYR A 1 85 ? -3.502 -1.147 5.395 1.00 97.88 85 TYR A N 1
ATOM 694 C CA . TYR A 1 85 ? -4.718 -1.314 4.620 1.00 97.88 85 TYR A CA 1
ATOM 695 C C . TYR A 1 85 ? -4.400 -0.937 3.176 1.00 97.88 85 TYR A C 1
ATOM 697 O O . TYR A 1 85 ? -4.265 0.239 2.838 1.00 97.88 85 TYR A O 1
ATOM 705 N N . ASP A 1 86 ? -4.265 -1.960 2.340 1.00 98.25 86 ASP A N 1
ATOM 706 C CA . ASP A 1 86 ? -4.092 -1.839 0.895 1.00 98.25 86 ASP A CA 1
ATOM 707 C C . ASP A 1 86 ? -5.285 -2.506 0.198 1.00 98.25 86 ASP A C 1
ATOM 709 O O . ASP A 1 86 ? -5.446 -3.728 0.257 1.00 98.25 86 ASP A O 1
ATOM 713 N N . LEU A 1 87 ? -6.132 -1.719 -0.471 1.00 97.88 87 LEU A N 1
ATOM 714 C CA . LEU A 1 87 ? -7.328 -2.213 -1.168 1.00 97.88 87 LEU A CA 1
ATOM 715 C C . LEU A 1 87 ? -7.023 -2.992 -2.463 1.00 97.88 87 LEU A C 1
ATOM 717 O O . LEU A 1 87 ? -7.898 -3.712 -2.967 1.00 97.88 87 LEU A O 1
ATOM 721 N N . ASP A 1 88 ? -5.763 -2.990 -2.888 1.00 97.69 88 ASP A N 1
ATOM 722 C CA . ASP A 1 88 ? -5.265 -3.734 -4.036 1.00 97.69 88 ASP A CA 1
ATOM 723 C C . ASP A 1 88 ? -4.418 -4.957 -3.655 1.00 97.69 88 ASP A C 1
ATOM 725 O O . ASP A 1 88 ? -4.153 -5.773 -4.534 1.00 97.69 88 ASP A O 1
ATOM 729 N N . THR A 1 89 ? -4.059 -5.182 -2.380 1.00 97.25 89 THR A N 1
ATOM 730 C CA . THR A 1 89 ? -3.299 -6.398 -2.018 1.00 97.25 89 THR A CA 1
ATOM 731 C C . THR A 1 89 ? -4.136 -7.687 -2.041 1.00 97.25 89 THR A C 1
ATOM 733 O O . THR A 1 89 ? -5.351 -7.674 -1.842 1.00 97.25 89 T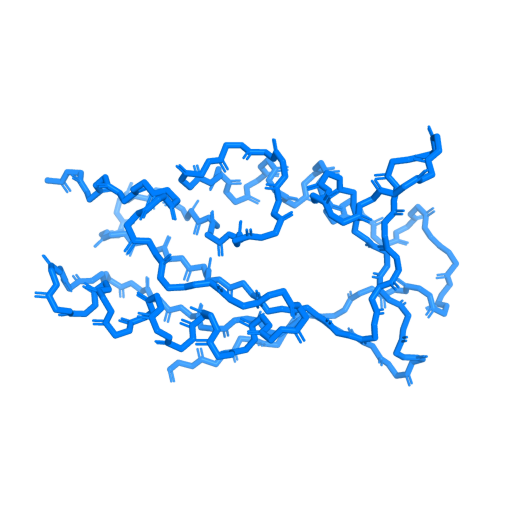HR A O 1
ATOM 736 N N . THR A 1 90 ? -3.481 -8.825 -2.275 1.00 96.44 90 THR A N 1
ATOM 737 C CA . THR A 1 90 ? -4.016 -10.178 -2.046 1.00 96.44 90 THR A CA 1
ATOM 738 C C . THR A 1 90 ? -3.587 -10.766 -0.698 1.00 96.44 90 THR A C 1
ATOM 740 O O . THR A 1 90 ? -3.954 -11.898 -0.400 1.00 96.44 90 THR A O 1
ATOM 743 N N . LEU A 1 91 ? -2.785 -10.042 0.09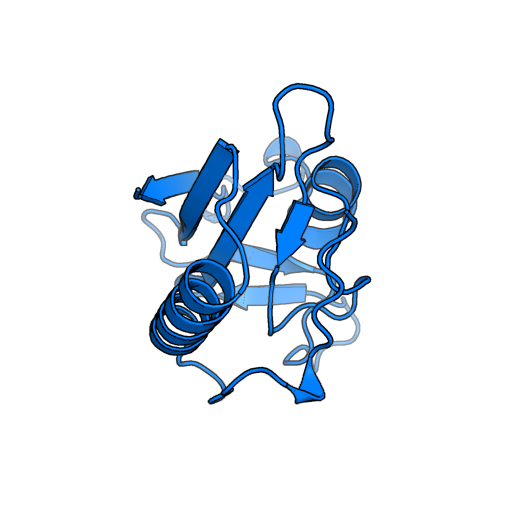1 1.00 96.94 91 LEU A N 1
ATOM 744 C CA . LEU A 1 91 ? -2.526 -10.372 1.493 1.00 96.94 91 LEU A CA 1
ATOM 745 C C . LEU A 1 91 ? -3.780 -10.118 2.346 1.00 96.94 91 LEU A C 1
ATOM 747 O O . LEU A 1 91 ? -4.769 -9.537 1.878 1.00 96.94 91 LEU A O 1
ATOM 751 N N . ASP A 1 92 ? -3.698 -10.513 3.617 1.00 96.19 92 ASP A N 1
ATOM 752 C CA . ASP A 1 92 ? -4.718 -10.217 4.620 1.00 96.19 92 ASP A CA 1
ATOM 753 C C . ASP A 1 92 ? -5.085 -8.730 4.639 1.00 96.19 92 ASP A C 1
ATOM 755 O O . ASP A 1 92 ? -4.269 -7.845 4.367 1.00 96.19 92 ASP A O 1
ATOM 759 N N . PHE A 1 93 ? -6.344 -8.449 4.965 1.00 96.00 93 PHE A N 1
ATOM 760 C CA . PHE A 1 93 ? -6.856 -7.091 5.069 1.00 96.00 93 PHE A CA 1
ATOM 761 C C . PHE A 1 93 ? -7.575 -6.899 6.412 1.00 96.00 93 PHE A C 1
ATOM 763 O O . PHE A 1 93 ? -8.628 -7.505 6.613 1.00 96.00 93 PHE A O 1
ATOM 770 N N . PRO A 1 94 ? -7.043 -6.054 7.315 1.00 96.19 94 PRO A N 1
ATOM 771 C CA . PRO A 1 94 ? -5.731 -5.406 7.230 1.00 96.19 94 PRO A CA 1
ATOM 772 C C . PRO A 1 94 ? -4.558 -6.392 7.360 1.00 96.19 94 PRO A C 1
ATOM 774 O O . PRO A 1 94 ? -4.661 -7.409 8.041 1.00 96.19 94 PRO A O 1
ATOM 777 N N . CYS A 1 95 ? -3.416 -6.041 6.772 1.00 96.75 95 CYS A N 1
ATOM 778 C CA . CYS A 1 95 ? -2.172 -6.802 6.873 1.00 96.75 95 CYS A CA 1
ATOM 779 C C . CYS A 1 95 ? -1.334 -6.306 8.062 1.00 96.75 95 CYS A C 1
ATOM 781 O O . CYS A 1 95 ? -1.401 -5.128 8.431 1.00 96.75 95 CYS A O 1
ATOM 783 N N . ASP A 1 96 ? -0.536 -7.179 8.677 1.00 97.00 96 ASP A N 1
ATOM 784 C CA . ASP A 1 96 ? 0.543 -6.729 9.560 1.00 97.00 96 ASP A CA 1
ATOM 785 C C . ASP A 1 96 ? 1.572 -5.906 8.763 1.00 97.00 96 ASP A C 1
ATOM 787 O O . ASP A 1 96 ? 1.895 -6.228 7.617 1.00 97.00 96 ASP A O 1
ATOM 791 N N . ALA A 1 97 ? 2.074 -4.810 9.336 1.00 97.12 97 ALA A N 1
ATOM 792 C CA . ALA A 1 97 ? 2.999 -3.939 8.616 1.00 97.12 97 ALA A CA 1
ATOM 793 C C . ALA A 1 97 ? 4.337 -4.622 8.277 1.00 97.12 97 ALA A C 1
ATOM 795 O O . ALA A 1 97 ? 4.900 -4.353 7.213 1.00 97.12 97 ALA A O 1
ATOM 796 N N . SER A 1 98 ? 4.834 -5.514 9.141 1.00 97.06 98 SER A N 1
ATOM 797 C CA . SER A 1 98 ? 6.060 -6.280 8.893 1.00 97.06 98 SER A CA 1
ATOM 798 C C . SER A 1 98 ? 5.860 -7.287 7.759 1.00 97.06 98 SER A C 1
ATOM 800 O O . SER A 1 98 ? 6.712 -7.408 6.870 1.00 97.06 98 SER A O 1
ATOM 802 N N . ASP A 1 99 ? 4.710 -7.961 7.733 1.00 97.94 99 ASP A N 1
ATOM 803 C CA . ASP A 1 99 ? 4.361 -8.899 6.663 1.00 97.94 99 ASP A CA 1
ATOM 804 C C . ASP A 1 99 ? 4.204 -8.172 5.327 1.00 97.94 99 ASP A C 1
ATOM 806 O O . ASP A 1 99 ? 4.814 -8.561 4.332 1.00 97.94 99 ASP A O 1
ATOM 810 N N . TYR A 1 100 ? 3.487 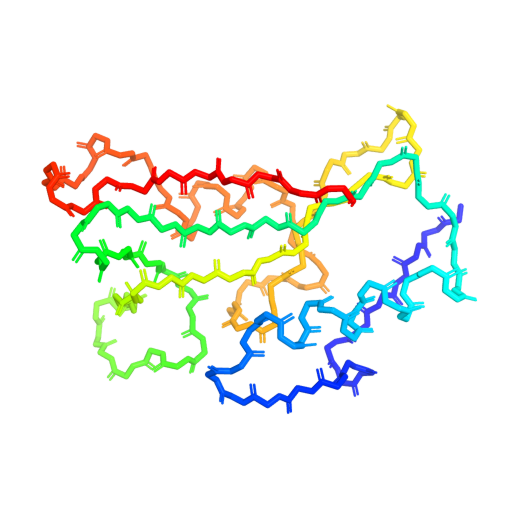-7.048 5.298 1.00 98.31 100 TYR A N 1
ATOM 811 C CA . TYR A 1 100 ? 3.348 -6.247 4.083 1.00 98.31 100 TYR A CA 1
ATOM 812 C C . TYR A 1 100 ? 4.709 -5.755 3.562 1.00 98.31 100 TYR A C 1
ATOM 814 O O . TYR A 1 100 ? 5.000 -5.828 2.363 1.00 98.31 100 TYR A O 1
ATOM 822 N N . TRP A 1 101 ? 5.589 -5.299 4.461 1.00 97.44 101 TRP A N 1
ATOM 823 C CA . TRP A 1 101 ? 6.926 -4.843 4.087 1.00 97.44 101 TRP A CA 1
ATOM 824 C C . TRP A 1 101 ? 7.789 -5.970 3.512 1.00 97.44 101 TRP A C 1
ATOM 826 O O . TRP A 1 101 ? 8.471 -5.778 2.504 1.00 97.44 101 TRP A O 1
ATOM 836 N N . SER A 1 102 ? 7.769 -7.144 4.140 1.00 97.06 102 SER A N 1
ATOM 837 C CA . SER A 1 102 ? 8.606 -8.281 3.753 1.00 97.06 102 SER A CA 1
ATOM 838 C C . SER A 1 102 ? 8.087 -9.022 2.518 1.00 97.06 102 SER A C 1
ATOM 840 O O . SER A 1 102 ? 8.897 -9.453 1.698 1.00 97.06 102 SER A O 1
ATOM 842 N N . LEU A 1 103 ? 6.766 -9.127 2.351 1.00 97.31 103 LEU A N 1
ATOM 843 C CA . LEU A 1 103 ? 6.124 -9.904 1.291 1.00 97.31 103 LEU A CA 1
ATOM 844 C C . LEU A 1 103 ? 5.812 -9.063 0.050 1.00 97.31 103 LEU A C 1
ATOM 846 O O . LEU A 1 103 ? 6.222 -9.444 -1.053 1.00 97.31 103 LEU A O 1
ATOM 850 N N . ALA A 1 104 ? 5.107 -7.937 0.222 1.00 97.50 104 ALA A N 1
ATOM 851 C CA . ALA A 1 104 ? 4.616 -7.108 -0.881 1.00 97.50 104 ALA A CA 1
ATOM 852 C C . ALA A 1 104 ? 5.684 -6.132 -1.389 1.00 97.50 104 ALA A C 1
ATOM 854 O O . ALA A 1 104 ? 5.966 -6.093 -2.587 1.00 97.50 104 ALA A O 1
ATOM 855 N N . LEU A 1 105 ? 6.315 -5.373 -0.486 1.00 97.00 105 LEU A N 1
ATOM 856 C CA . LEU A 1 105 ? 7.365 -4.418 -0.855 1.00 97.00 105 LEU A CA 1
ATOM 857 C C . LEU A 1 105 ? 8.696 -5.127 -1.140 1.00 97.00 105 LEU A C 1
ATOM 859 O O . LEU A 1 105 ? 9.287 -4.950 -2.205 1.00 97.00 105 LEU A O 1
ATOM 863 N N . ARG A 1 106 ? 9.171 -5.929 -0.187 1.00 96.75 106 ARG A N 1
ATOM 864 C CA . ARG A 1 106 ? 10.506 -6.551 -0.133 1.00 96.75 106 ARG A CA 1
ATOM 865 C C . ARG A 1 106 ? 11.672 -5.539 -0.080 1.00 96.75 106 ARG A C 1
ATOM 867 O O . ARG A 1 106 ? 11.542 -4.402 -0.530 1.00 96.75 106 ARG A O 1
ATOM 874 N N . PRO A 1 107 ? 12.859 -5.888 0.441 1.00 95.75 107 PRO A N 1
ATOM 875 C CA . PRO A 1 107 ? 13.980 -4.945 0.541 1.00 95.75 107 PRO A CA 1
ATOM 876 C C . PRO A 1 107 ? 14.428 -4.369 -0.814 1.00 95.75 107 PRO A C 1
ATOM 878 O O . PRO A 1 107 ? 14.523 -5.100 -1.796 1.00 95.75 107 PRO A O 1
ATOM 881 N N . ASN A 1 108 ? 14.764 -3.070 -0.875 1.00 97.19 108 ASN A N 1
ATOM 882 C CA . ASN A 1 108 ? 15.276 -2.424 -2.100 1.00 97.19 108 ASN A CA 1
ATOM 883 C C . ASN A 1 108 ? 16.541 -3.110 -2.655 1.00 97.19 108 ASN A C 1
ATOM 885 O O . ASN A 1 108 ? 16.742 -3.106 -3.862 1.00 97.19 108 ASN A O 1
ATOM 889 N N . SER A 1 109 ? 17.347 -3.760 -1.807 1.00 96.44 109 SER A N 1
ATOM 890 C CA . SER A 1 109 ? 18.542 -4.517 -2.214 1.00 96.44 109 SER A CA 1
ATOM 891 C C . SER A 1 109 ? 18.266 -5.681 -3.173 1.00 96.44 109 SER A C 1
ATOM 893 O O . SER A 1 109 ? 19.199 -6.165 -3.806 1.00 96.44 109 SER A O 1
ATOM 895 N N . LEU A 1 110 ? 17.009 -6.122 -3.304 1.00 95.62 110 LEU A N 1
ATOM 896 C CA . LEU A 1 110 ? 16.600 -7.158 -4.258 1.00 95.62 110 LEU A CA 1
ATOM 897 C C . LEU A 1 110 ? 16.305 -6.613 -5.664 1.00 95.62 110 LEU A C 1
ATOM 899 O O . LEU A 1 110 ? 16.038 -7.389 -6.579 1.00 95.62 110 LEU A O 1
ATOM 903 N N . TYR A 1 111 ? 16.320 -5.293 -5.843 1.00 95.94 111 TYR A N 1
ATOM 904 C CA . TYR A 1 111 ? 15.908 -4.634 -7.075 1.00 95.94 111 TYR A CA 1
ATOM 905 C C . TYR A 1 111 ? 17.061 -3.851 -7.695 1.00 95.94 111 TYR A C 1
ATOM 907 O O . TYR A 1 111 ? 18.041 -3.500 -7.040 1.00 95.94 111 TYR A O 1
ATOM 915 N N . ARG A 1 112 ? 16.929 -3.522 -8.981 1.00 97.25 112 ARG A N 1
ATOM 916 C CA . ARG A 1 112 ? 17.792 -2.511 -9.599 1.00 97.25 112 ARG A CA 1
ATOM 917 C C . ARG A 1 112 ? 17.393 -1.117 -9.107 1.00 97.25 112 ARG A C 1
ATOM 919 O O . ARG A 1 112 ? 16.245 -0.897 -8.717 1.00 97.25 112 ARG A O 1
ATOM 926 N N . ARG A 1 113 ? 18.337 -0.170 -9.128 1.00 96.94 113 ARG A N 1
ATOM 927 C CA . ARG A 1 113 ? 18.170 1.170 -8.527 1.00 96.94 113 ARG A CA 1
ATOM 928 C C . ARG A 1 113 ? 16.970 1.935 -9.079 1.00 96.94 113 ARG A C 1
ATOM 930 O O . ARG A 1 113 ? 16.329 2.663 -8.331 1.00 96.94 113 ARG A O 1
ATOM 937 N N . GLU A 1 114 ? 16.644 1.757 -10.355 1.00 97.56 114 GLU A N 1
ATOM 938 C CA . GLU A 1 114 ? 15.497 2.396 -11.001 1.00 97.56 114 GLU A CA 1
ATOM 939 C C . GLU A 1 114 ? 14.141 1.964 -10.421 1.00 97.56 114 GLU A C 1
ATOM 941 O O . GLU A 1 114 ? 13.165 2.688 -10.603 1.00 97.56 114 GLU A O 1
ATOM 946 N N . PHE A 1 115 ? 14.095 0.829 -9.715 1.00 97.75 115 PHE A N 1
ATOM 947 C CA . PHE A 1 115 ? 12.907 0.261 -9.073 1.00 97.75 115 PHE A CA 1
ATOM 948 C C . PHE A 1 115 ? 12.885 0.448 -7.553 1.00 97.75 115 PHE A C 1
ATOM 950 O O . PHE A 1 115 ? 11.991 -0.073 -6.886 1.00 97.75 115 PHE A O 1
ATOM 957 N N . TYR A 1 116 ? 13.859 1.158 -6.974 1.00 98.12 116 TYR A N 1
ATOM 958 C CA . TYR A 1 116 ? 13.854 1.422 -5.536 1.00 98.12 116 TYR A CA 1
ATOM 959 C C . TYR A 1 116 ? 12.588 2.176 -5.166 1.00 98.12 116 TYR A C 1
ATOM 961 O O . TYR A 1 116 ? 12.276 3.191 -5.785 1.00 98.12 116 TYR A O 1
ATOM 969 N N . ARG A 1 117 ? 11.860 1.678 -4.169 1.00 97.69 117 ARG A N 1
ATOM 970 C CA . ARG A 1 117 ? 10.643 2.326 -3.687 1.00 97.69 117 ARG A CA 1
ATOM 971 C C . ARG A 1 117 ? 10.970 3.243 -2.521 1.00 97.69 117 ARG A C 1
ATOM 973 O O . ARG A 1 117 ? 11.748 2.871 -1.637 1.00 97.69 117 ARG A O 1
ATOM 980 N N . PHE A 1 118 ? 10.342 4.410 -2.528 1.00 97.50 118 PHE A N 1
ATOM 981 C CA . PHE A 1 118 ? 10.353 5.372 -1.436 1.00 97.50 118 PHE A CA 1
ATOM 982 C C . PHE A 1 118 ? 8.930 5.569 -0.928 1.00 97.50 118 PHE A C 1
ATOM 984 O O . PHE A 1 118 ? 7.964 5.431 -1.679 1.00 97.50 118 PHE A O 1
ATOM 991 N N . VAL A 1 119 ? 8.824 5.851 0.365 1.00 96.50 119 VAL A N 1
ATOM 992 C CA . VAL A 1 119 ? 7.565 5.883 1.102 1.00 96.50 119 VAL A CA 1
ATOM 993 C C . VAL A 1 119 ? 7.379 7.290 1.657 1.00 96.50 119 VAL A C 1
ATOM 995 O O . VAL A 1 119 ? 8.247 7.788 2.371 1.00 96.50 119 VAL A O 1
ATOM 998 N N . TYR A 1 120 ? 6.263 7.926 1.312 1.00 97.38 120 TYR A N 1
ATOM 999 C CA . TYR A 1 120 ? 5.958 9.319 1.625 1.00 97.38 120 TYR A CA 1
ATOM 1000 C C . TYR A 1 120 ? 4.669 9.380 2.461 1.00 97.38 120 TYR A C 1
ATOM 1002 O O . TYR A 1 120 ? 3.569 9.346 1.900 1.00 97.38 120 TYR A O 1
ATOM 1010 N N . PRO A 1 121 ? 4.777 9.405 3.802 1.00 95.31 121 PRO A N 1
ATOM 1011 C CA . PRO A 1 121 ? 3.617 9.490 4.682 1.00 95.31 121 PRO A CA 1
ATOM 1012 C C . PRO A 1 121 ? 3.022 10.906 4.704 1.00 95.31 121 PRO A C 1
ATOM 1014 O O . PRO A 1 121 ? 3.750 11.897 4.740 1.00 95.31 121 PRO A O 1
ATOM 1017 N N . SER A 1 122 ? 1.693 10.986 4.748 1.00 92.88 122 SER A N 1
ATOM 1018 C CA . SER A 1 122 ? 0.887 12.199 4.897 1.00 92.88 122 SER A CA 1
ATOM 1019 C C . SER A 1 122 ? -0.152 11.987 6.006 1.00 92.88 122 SER A C 1
ATOM 1021 O O . SER A 1 122 ? -0.718 10.895 6.116 1.00 92.88 122 SER A O 1
ATOM 1023 N N . LYS A 1 123 ? -0.344 12.992 6.866 1.00 77.56 123 LYS A N 1
ATOM 1024 C CA . LYS A 1 123 ? -1.233 12.940 8.044 1.00 77.56 123 LYS A CA 1
ATOM 1025 C C . LYS A 1 123 ? -2.617 13.505 7.737 1.00 77.56 123 LYS A C 1
ATOM 1027 O O . LYS A 1 123 ? -2.669 14.523 7.016 1.00 77.56 123 LYS A O 1
#

pLDDT: mean 94.66, std 6.68, range [50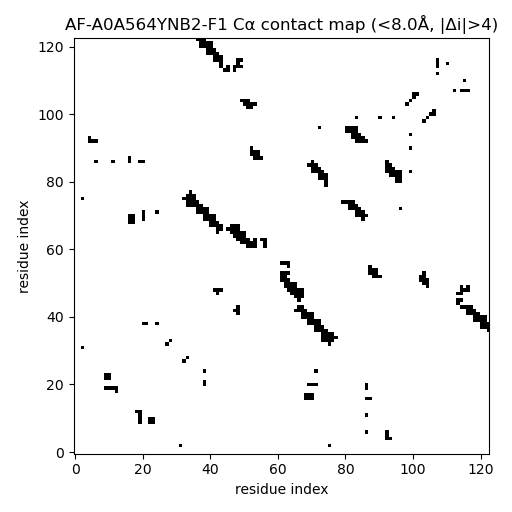.69, 98.69]

Solvent-accessible surface area (backbone atoms only — not comparable to full-atom values): 7015 Å² total; per-residue (Å²): 135,83,87,82,64,56,76,90,79,49,71,79,53,92,96,39,42,62,58,28,41,51,52,45,50,55,53,45,62,75,76,46,79,56,68,41,63,27,49,30,40,36,27,43,98,70,39,34,26,58,32,28,48,40,68,84,42,85,52,96,84,43,51,37,72,30,49,58,50,41,31,35,43,35,20,62,42,94,90,46,71,54,30,29,44,51,96,49,46,67,60,64,70,63,21,52,42,68,56,44,44,60,65,27,56,38,68,57,87,81,49,60,80,70,41,36,69,43,80,49,74,44,121

Nearest PDB structures (foldseek):
  8jjh-assembly1_B  TM=9.217E-01  e=1.693E-11  Homo sapiens
  3c9q-assembly1_A  TM=9.199E-01  e=3.827E-11  Homo sapiens
  8jk1-assembly2_B  TM=9.204E-01  e=1.030E-10  Homo sapiens
  8jjw-assembly1_A  TM=9.212E-01  e=1.092E-10  Homo sapiens
  6kgj-assembly1_A  TM=8.812E-01  e=4.299E-11  Homo sapiens

InterPro domains:
  IPR023128 Protein N-terminal glutamine amidohydrolase, alpha beta roll [PF09764] (12-117)
  IPR037132 Protein N-terminal glutamine amidohydrolase, alpha beta roll superfamily [G3DSA:3.10.620.10] (1-120)
  IPR039733 Protein N-terminal glutamine amidohydrolase [PTHR13035] (3-118)

Secondary structure (DSSP, 8-state):
------GGGS---TT-HHHHHHHHHHHHHHH---SEEEEEEEE-TTS-EEEESBTT--STT-EEEESEEEEEEEESSTTSPPEEE-TTBSS-SSEEHHHHIIIII--GGGS-GGG--EEEEE-

Mean predicted aligned error: 3.25 Å

Organism: Hymenolepis diminuta (NCBI:txid6216)

Foldseek 3Di:
DDDDDDLVVFDDDPPPQVVSQVRVVVVDVVPADFPDKWWKKKADPLLWAWWAQFQPDPDPVRIDTGNMHIWMWTHRDPPGAIWIAGSGGNDDGGHGPVCRCCHTRNDQVVDDPSHRMDMDIDD

Sequence (123 aa):
MSLQISRDQCIYTSQYCEENVYKLIEFIKGNCNPAEMYAVFISNHSKKVPLFFQRSCRSSDGVVVWDYHVIVILRLNLDAQFRVYDLDTTLDFPCDASDYWSLALRPNSLYRREFYRFVYPSK

Radius of gyration: 14.16 Å; Cα contacts (8 Å, |Δi|>4): 223; chains: 1; bounding box: 36×28×37 Å